Protein AF-A0A9E3VDT7-F1 (afdb_monomer)

Secondary structure (DSSP, 8-state):
-EEPPTTSGGGTSSS--TT-S-----SSSPPPEEEEEEETTEEEEEEEETT-HHHHTSPTTSSTT--HHHHHHHHHHHHHHHHHHHH-SS--

Sequence (92 aa):
LVDVPLDHPIYRIVYGFPQGLPKIHEHDNKPARGYGIFIGDRLAVFYSHESDLGNGWEDVGTYPDDPPELHEQALRMGVNLFVYAVTSGPGR

Foldseek 3Di:
DAFDDLPPQLCPVPDHNSVDAAAQDADPPDDFTWDADDDDPAGPDIDGPNRPLVVLCDDPCPPVPGDVVSVVRSVSSVVSVVCCVVPVDPDD

Nearest PDB structures (foldseek):
  6nrb-assembly1_3  TM=3.039E-01  e=7.556E+00  Homo sapiens

Structure (mmCIF, N/CA/C/O backbone):
data_AF-A0A9E3VDT7-F1
#
_entry.id   AF-A0A9E3VDT7-F1
#
loop_
_atom_site.group_PDB
_atom_site.id
_atom_site.type_symbol
_atom_site.label_atom_id
_atom_site.label_alt_id
_atom_site.label_comp_id
_atom_site.label_asym_id
_atom_site.label_entity_id
_atom_site.label_seq_id
_atom_site.pdbx_PDB_ins_code
_atom_site.Cartn_x
_atom_site.Cartn_y
_atom_site.Cartn_z
_atom_site.occupancy
_atom_site.B_iso_or_equiv
_atom_site.auth_seq_id
_atom_site.auth_comp_id
_atom_site.auth_asym_id
_atom_site.auth_atom_id
_atom_site.pdbx_PDB_model_num
ATOM 1 N N . LEU A 1 1 ? -5.048 -12.725 9.752 1.00 88.25 1 LEU A N 1
ATOM 2 C CA . LEU A 1 1 ? -5.200 -11.341 9.248 1.00 88.25 1 LEU A CA 1
ATOM 3 C C . LEU A 1 1 ? -6.557 -11.233 8.566 1.00 88.25 1 LEU A C 1
ATOM 5 O O . LEU A 1 1 ? -7.067 -12.267 8.146 1.00 88.25 1 LEU A O 1
ATOM 9 N N . VAL A 1 2 ? -7.134 -10.038 8.478 1.00 97.00 2 VAL A N 1
ATOM 10 C CA . VAL A 1 2 ? -8.401 -9.796 7.758 1.00 97.00 2 VAL A CA 1
ATOM 11 C C . VAL A 1 2 ? -8.141 -8.953 6.517 1.00 97.00 2 VAL A C 1
ATOM 13 O O . VAL A 1 2 ? -7.148 -8.229 6.487 1.00 97.00 2 VAL A O 1
ATOM 16 N N . ASP A 1 3 ? -8.993 -9.044 5.498 1.00 97.69 3 ASP A N 1
ATOM 17 C CA . ASP A 1 3 ? -8.920 -8.127 4.357 1.00 97.69 3 ASP A CA 1
ATOM 18 C C . ASP A 1 3 ? -9.116 -6.684 4.823 1.00 97.69 3 ASP A C 1
ATOM 20 O O . ASP A 1 3 ? -10.010 -6.395 5.623 1.00 97.69 3 ASP A O 1
ATOM 24 N N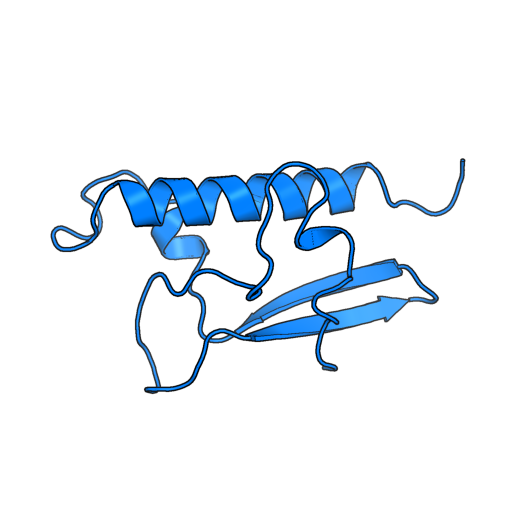 . VAL A 1 4 ? -8.279 -5.779 4.317 1.00 98.25 4 VAL A N 1
ATOM 25 C CA . VAL A 1 4 ? -8.512 -4.345 4.467 1.00 98.25 4 VAL A CA 1
ATOM 26 C C . VAL A 1 4 ? -9.495 -3.914 3.378 1.00 98.25 4 VAL A C 1
ATOM 28 O O . VAL A 1 4 ? -9.197 -4.089 2.196 1.00 98.25 4 VAL A O 1
ATOM 31 N N . PRO A 1 5 ? -10.663 -3.360 3.742 1.00 97.56 5 PRO A N 1
ATOM 32 C CA . PRO A 1 5 ? -11.657 -2.921 2.770 1.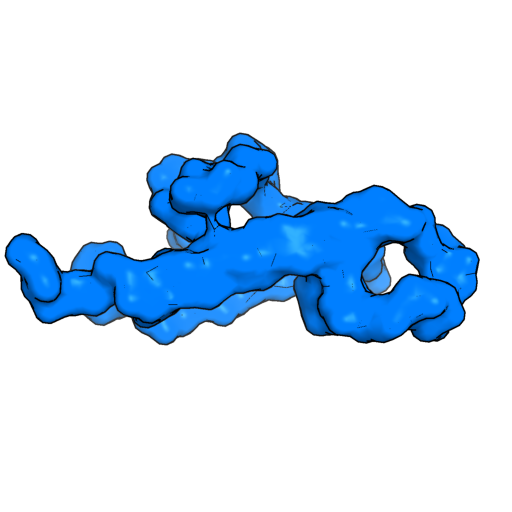00 97.56 5 PRO A CA 1
ATOM 33 C C . PRO A 1 5 ? -11.104 -1.891 1.774 1.00 97.56 5 PRO A C 1
ATOM 35 O O . PRO A 1 5 ? -10.310 -1.028 2.147 1.00 97.56 5 PRO A O 1
ATOM 38 N N . LEU A 1 6 ? -11.549 -1.933 0.513 1.00 97.69 6 LEU A N 1
ATOM 39 C CA . LEU A 1 6 ? -11.103 -0.990 -0.529 1.00 97.69 6 LEU A CA 1
ATOM 40 C C . LEU A 1 6 ? -11.549 0.462 -0.278 1.00 97.69 6 LEU A C 1
ATOM 42 O O . LEU A 1 6 ? -11.007 1.393 -0.870 1.00 97.69 6 LEU A O 1
ATOM 46 N N . ASP A 1 7 ? -12.512 0.677 0.617 1.00 97.06 7 ASP A N 1
ATOM 47 C CA . ASP A 1 7 ? -12.902 1.996 1.111 1.00 97.06 7 ASP A CA 1
ATOM 48 C C . ASP A 1 7 ? -12.075 2.456 2.330 1.00 97.06 7 ASP A C 1
ATOM 50 O O . ASP A 1 7 ? -12.251 3.581 2.810 1.00 97.06 7 ASP A O 1
ATOM 54 N N . HIS A 1 8 ? -11.123 1.658 2.819 1.00 97.69 8 HIS A N 1
ATOM 55 C CA . HIS A 1 8 ? -10.227 2.089 3.886 1.00 97.69 8 HIS A CA 1
ATOM 56 C C . HIS A 1 8 ? -9.372 3.294 3.431 1.00 97.69 8 HIS A C 1
ATOM 58 O O . HIS A 1 8 ? -8.890 3.318 2.292 1.00 97.69 8 HIS A O 1
ATOM 64 N N . PRO A 1 9 ? -9.118 4.297 4.299 1.00 97.44 9 PRO A N 1
ATOM 65 C CA . PRO A 1 9 ? -8.405 5.519 3.916 1.00 97.44 9 PRO A CA 1
ATOM 66 C C . PRO A 1 9 ? -7.033 5.308 3.262 1.00 97.44 9 PRO A C 1
ATOM 68 O O . PRO A 1 9 ? -6.646 6.106 2.414 1.00 97.44 9 PRO A O 1
ATOM 71 N N . ILE A 1 10 ? -6.316 4.226 3.583 1.00 98.06 10 ILE A N 1
ATOM 72 C CA . ILE A 1 10 ? -5.002 3.922 2.977 1.00 98.06 10 ILE A CA 1
ATOM 73 C C . ILE A 1 10 ? -5.037 3.812 1.445 1.00 98.06 10 ILE A C 1
ATOM 75 O O . ILE A 1 10 ? -4.005 3.969 0.806 1.00 98.06 10 ILE A O 1
ATOM 79 N N . TYR A 1 11 ? -6.195 3.555 0.837 1.00 98.38 11 TYR A N 1
ATOM 80 C CA . TYR A 1 11 ? -6.321 3.461 -0.618 1.00 98.38 11 TYR A CA 1
ATOM 81 C C . TYR A 1 11 ? -6.679 4.794 -1.285 1.00 98.38 11 TYR A C 1
ATOM 83 O O . TYR A 1 11 ? -6.844 4.841 -2.500 1.00 98.38 11 TYR A O 1
ATOM 91 N N . ARG A 1 12 ? -6.843 5.885 -0.523 1.00 98.12 12 ARG A N 1
ATOM 92 C CA . ARG A 1 12 ? -7.317 7.169 -1.077 1.00 98.12 12 ARG A CA 1
ATOM 93 C C . ARG A 1 12 ? -6.877 8.437 -0.345 1.00 98.12 12 ARG A C 1
ATOM 95 O O . ARG A 1 12 ? -7.287 9.516 -0.753 1.00 98.12 12 ARG A O 1
ATOM 102 N N . ILE A 1 13 ? -6.101 8.336 0.735 1.00 97.69 13 ILE A N 1
ATOM 103 C CA . ILE A 1 13 ? -5.781 9.479 1.607 1.00 97.69 13 ILE A CA 1
ATOM 104 C C . ILE A 1 13 ? -4.998 10.595 0.897 1.00 97.69 13 ILE A C 1
ATOM 106 O O . ILE A 1 13 ? -5.274 11.765 1.147 1.00 97.69 13 ILE A O 1
ATOM 110 N N . VAL A 1 14 ? -4.067 10.252 -0.001 1.00 98.31 14 VAL A N 1
ATOM 111 C CA . VAL A 1 14 ? -3.352 11.213 -0.865 1.00 98.31 14 VAL A CA 1
ATOM 112 C C . VAL A 1 14 ? -3.507 10.829 -2.334 1.00 98.31 14 VAL A C 1
ATOM 114 O O . VAL A 1 14 ? -3.911 11.651 -3.153 1.00 98.31 14 VAL A O 1
ATOM 117 N N . TYR A 1 15 ? -3.230 9.567 -2.660 1.00 98.69 15 TYR A N 1
ATOM 118 C CA . TYR A 1 15 ? -3.345 9.008 -4.006 1.00 98.69 15 TYR A CA 1
ATOM 119 C C . TYR A 1 15 ? -4.448 7.948 -4.066 1.00 98.69 15 TYR A C 1
ATOM 121 O O . TYR A 1 15 ? -4.652 7.202 -3.110 1.00 98.69 15 TYR A O 1
ATOM 129 N N . GLY A 1 16 ? -5.166 7.878 -5.188 1.00 98.44 16 GLY A N 1
ATOM 130 C CA . GLY A 1 16 ? -6.272 6.939 -5.377 1.00 98.44 16 GLY A CA 1
ATOM 131 C C . GLY A 1 16 ? -5.823 5.564 -5.871 1.00 98.44 16 GLY A C 1
ATOM 132 O O . GLY A 1 16 ? -5.163 5.459 -6.900 1.00 98.44 16 GLY A O 1
ATOM 133 N N . PHE A 1 17 ? -6.270 4.521 -5.176 1.00 98.19 17 PHE A N 1
ATOM 134 C CA . PHE A 1 17 ? -6.045 3.106 -5.468 1.00 98.19 17 PHE A CA 1
ATOM 135 C C . PHE A 1 17 ? -7.372 2.328 -5.366 1.00 98.19 17 PHE A C 1
ATOM 137 O O . PHE A 1 17 ? -7.548 1.495 -4.478 1.00 98.19 17 PHE A O 1
ATOM 144 N N . PRO A 1 18 ? -8.353 2.594 -6.253 1.00 96.94 18 PRO A N 1
ATOM 145 C CA . PRO A 1 18 ? -9.702 2.027 -6.143 1.00 96.94 18 PRO A CA 1
ATOM 146 C C . PRO A 1 18 ? -9.748 0.498 -6.288 1.00 96.94 18 PRO A C 1
ATOM 148 O O . PRO A 1 18 ? -10.733 -0.115 -5.891 1.00 96.94 18 PRO A O 1
ATOM 151 N N . GLN A 1 19 ? -8.698 -0.112 -6.850 1.00 96.38 19 GLN A N 1
ATOM 152 C CA . GLN A 1 19 ? -8.543 -1.567 -6.965 1.00 96.38 19 GLN A CA 1
ATOM 153 C C . GLN A 1 19 ? -7.608 -2.163 -5.898 1.00 96.38 19 GLN A C 1
ATOM 155 O O . GLN A 1 19 ? -7.280 -3.345 -5.953 1.00 96.38 19 GLN A O 1
ATOM 160 N N . GLY A 1 20 ? -7.188 -1.367 -4.913 1.00 96.62 20 GLY A N 1
ATOM 161 C CA . GLY A 1 20 ? -6.279 -1.799 -3.861 1.00 96.62 20 GLY A CA 1
ATOM 162 C C . GLY A 1 20 ? -4.812 -1.683 -4.267 1.00 96.62 20 GLY A C 1
ATOM 163 O O . GLY A 1 20 ? -4.407 -0.736 -4.932 1.00 96.62 20 GLY A O 1
ATOM 164 N N . LEU A 1 21 ? -3.993 -2.625 -3.808 1.00 97.19 21 LEU A N 1
ATOM 165 C CA . LEU A 1 21 ? -2.545 -2.555 -3.980 1.00 97.19 21 LEU A CA 1
ATOM 166 C C . LEU A 1 21 ? -2.113 -2.676 -5.449 1.00 97.19 21 LEU A C 1
ATOM 168 O O . LEU A 1 21 ? -2.658 -3.521 -6.162 1.00 97.19 21 LEU A O 1
ATOM 172 N N . PRO A 1 22 ? -1.088 -1.920 -5.886 1.00 96.50 22 PRO A N 1
ATOM 173 C CA . PRO A 1 22 ? -0.411 -2.229 -7.137 1.00 96.50 22 PRO A CA 1
ATOM 174 C C . PRO A 1 22 ? 0.299 -3.587 -7.027 1.00 96.50 22 PRO A C 1
ATOM 176 O O . PRO A 1 22 ? 0.783 -3.970 -5.959 1.00 96.50 22 PRO A O 1
ATOM 179 N N . LYS A 1 23 ? 0.361 -4.324 -8.136 1.00 95.31 23 LYS A N 1
ATOM 180 C CA . LYS A 1 23 ? 1.155 -5.551 -8.265 1.00 95.31 23 LYS A CA 1
ATOM 181 C C . LYS A 1 23 ? 2.500 -5.155 -8.869 1.00 95.31 23 LYS A C 1
ATOM 183 O O . LYS A 1 23 ? 2.532 -4.796 -10.041 1.00 95.31 23 LYS A O 1
ATOM 188 N N . ILE A 1 24 ? 3.560 -5.162 -8.065 1.00 95.56 24 ILE A N 1
ATOM 189 C CA . ILE A 1 24 ? 4.913 -4.825 -8.521 1.00 95.56 24 ILE A CA 1
ATOM 190 C C . ILE A 1 24 ? 5.547 -6.062 -9.152 1.00 95.56 24 ILE A C 1
ATOM 192 O O . ILE A 1 24 ? 5.799 -6.053 -10.350 1.00 95.56 24 ILE A O 1
ATOM 196 N N . HIS A 1 25 ? 5.657 -7.166 -8.404 1.00 89.19 25 HIS A N 1
ATOM 197 C CA . HIS A 1 25 ? 6.163 -8.446 -8.918 1.00 89.19 25 HIS A CA 1
ATOM 198 C C . HIS A 1 25 ? 5.233 -9.626 -8.653 1.00 89.19 25 HIS A C 1
ATOM 200 O O . HIS A 1 25 ? 4.459 -9.652 -7.691 1.00 89.19 25 HIS A O 1
ATOM 206 N N . GLU A 1 26 ? 5.311 -10.621 -9.537 1.00 85.25 26 GLU A N 1
ATOM 207 C CA . GLU A 1 26 ? 4.629 -11.907 -9.403 1.00 85.25 26 GLU A CA 1
ATOM 208 C C . GLU A 1 26 ? 5.489 -12.899 -8.613 1.00 85.25 26 GLU A C 1
ATOM 210 O O . GLU A 1 26 ? 6.640 -13.135 -8.965 1.00 85.25 26 GLU A O 1
ATOM 215 N N . HIS A 1 27 ? 4.908 -13.501 -7.570 1.00 77.50 27 HIS A N 1
ATOM 216 C CA . HIS A 1 27 ? 5.561 -14.529 -6.754 1.00 77.50 27 HIS A CA 1
ATOM 217 C C . HIS A 1 27 ? 4.810 -15.860 -6.842 1.00 77.50 27 HIS A C 1
ATOM 219 O O . HIS A 1 27 ? 5.360 -16.836 -7.345 1.00 77.50 27 HIS A O 1
ATOM 225 N N . ASP A 1 28 ? 3.526 -15.883 -6.456 1.00 86.50 28 ASP A N 1
ATOM 226 C CA . ASP A 1 28 ? 2.734 -17.126 -6.396 1.00 86.50 28 ASP A CA 1
ATOM 227 C C . ASP A 1 28 ? 1.565 -17.189 -7.398 1.00 86.50 28 ASP A C 1
ATOM 229 O O . ASP A 1 28 ? 0.614 -17.951 -7.191 1.00 86.50 28 ASP A O 1
ATOM 233 N N . ASN A 1 29 ? 1.552 -16.371 -8.458 1.00 88.50 29 ASN A N 1
ATOM 234 C CA . ASN A 1 29 ? 0.394 -16.263 -9.368 1.00 88.50 29 ASN A CA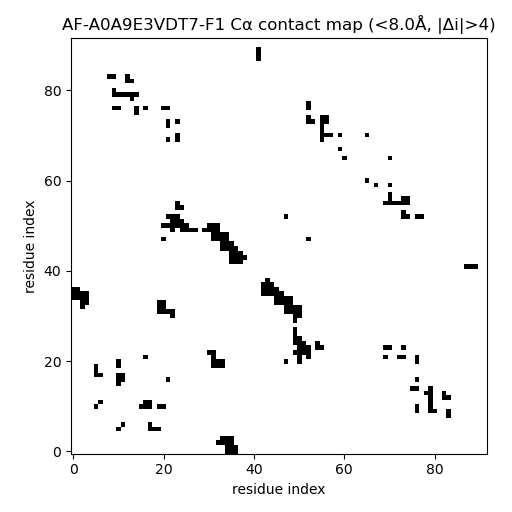 1
ATOM 235 C C . ASN A 1 29 ? -0.925 -15.860 -8.661 1.00 88.50 29 ASN A C 1
ATOM 237 O O . ASN A 1 29 ? -2.032 -16.134 -9.132 1.00 88.50 29 ASN A O 1
ATOM 241 N N . LYS A 1 30 ? -0.824 -15.205 -7.499 1.00 91.19 30 LYS A N 1
ATOM 242 C CA . LYS A 1 30 ? -1.969 -14.725 -6.714 1.00 91.19 30 LYS A CA 1
ATOM 243 C C . LYS A 1 30 ? -2.163 -13.217 -6.897 1.00 91.19 30 LYS A C 1
ATOM 245 O O . LYS A 1 30 ? -1.193 -12.486 -7.120 1.00 91.19 30 LYS A O 1
ATOM 250 N N . PRO A 1 31 ? -3.404 -12.713 -6.770 1.00 92.88 31 PRO A N 1
ATOM 251 C CA . PRO A 1 31 ? -3.654 -11.277 -6.811 1.00 92.88 31 PRO A CA 1
ATOM 252 C C . PRO A 1 31 ? -3.021 -10.573 -5.605 1.00 92.88 31 PRO A C 1
ATOM 254 O O . PRO A 1 31 ? -2.993 -11.126 -4.504 1.00 92.88 31 PRO A O 1
ATOM 257 N N . ALA A 1 32 ? -2.572 -9.331 -5.803 1.00 96.25 32 ALA A N 1
ATOM 258 C CA . ALA A 1 32 ? -2.142 -8.462 -4.711 1.00 96.25 32 ALA A CA 1
ATOM 259 C C . ALA A 1 32 ? -3.312 -8.208 -3.746 1.00 96.25 32 ALA A C 1
ATOM 261 O O . ALA A 1 32 ? -4.419 -7.869 -4.173 1.00 96.25 32 ALA A O 1
ATOM 262 N N . ARG A 1 33 ? -3.086 -8.378 -2.439 1.00 96.38 33 ARG A N 1
ATOM 263 C CA . ARG A 1 33 ? -4.119 -8.208 -1.404 1.00 96.38 33 ARG A CA 1
ATOM 264 C C . ARG A 1 33 ? -3.568 -7.494 -0.180 1.00 96.38 33 ARG A C 1
ATOM 266 O O . ARG A 1 33 ? -2.501 -7.825 0.328 1.00 96.38 33 ARG A O 1
ATOM 273 N N . GLY A 1 34 ? -4.320 -6.509 0.306 1.00 97.69 34 GLY A N 1
ATOM 274 C CA . GLY A 1 34 ? -4.010 -5.818 1.552 1.00 97.69 34 GLY A CA 1
ATOM 275 C C . GLY A 1 34 ? -4.685 -6.502 2.728 1.00 97.69 34 GLY A C 1
ATOM 276 O O . GLY A 1 34 ? -5.912 -6.518 2.818 1.00 97.69 34 GLY A O 1
ATOM 277 N N . TYR A 1 35 ? -3.888 -7.032 3.647 1.00 98.31 35 TYR A N 1
ATOM 278 C CA . TYR A 1 35 ? -4.375 -7.599 4.896 1.00 98.31 35 TYR A CA 1
ATOM 279 C C . TYR A 1 35 ? -4.033 -6.710 6.086 1.00 98.31 35 TYR A C 1
ATOM 281 O O . TYR A 1 35 ? -3.050 -5.973 6.068 1.00 98.31 35 TYR A O 1
ATOM 289 N N . GLY A 1 36 ? -4.840 -6.798 7.139 1.00 97.94 36 GLY A N 1
ATOM 290 C CA . GLY A 1 36 ? -4.727 -5.938 8.305 1.00 97.94 36 GLY A CA 1
ATOM 291 C C . GLY A 1 36 ? -4.835 -6.658 9.643 1.00 97.94 36 GLY A C 1
ATOM 292 O O . GLY A 1 36 ? -5.433 -7.736 9.759 1.00 97.94 36 GLY A O 1
ATOM 293 N N . ILE A 1 37 ? -4.276 -6.012 10.666 1.00 98.06 37 ILE A N 1
ATOM 294 C CA . ILE A 1 37 ? -4.663 -6.177 12.073 1.00 98.06 37 ILE A CA 1
ATOM 295 C C . ILE A 1 37 ? -5.205 -4.833 12.545 1.00 98.06 37 ILE A C 1
ATOM 297 O O . ILE A 1 37 ? -4.522 -3.815 12.422 1.00 98.06 37 ILE A O 1
ATOM 301 N N . PHE A 1 38 ? -6.412 -4.844 13.103 1.00 96.06 38 PHE A N 1
ATOM 302 C CA . PHE A 1 38 ? -7.076 -3.656 13.626 1.00 96.06 38 PHE A CA 1
ATOM 303 C C . PHE A 1 38 ? -7.054 -3.651 15.160 1.00 96.06 38 PHE A C 1
ATOM 305 O O . PHE A 1 38 ? -7.274 -4.686 15.791 1.00 96.06 38 PHE A O 1
ATOM 312 N N . ILE A 1 39 ? -6.785 -2.488 15.757 1.00 94.88 39 ILE A N 1
ATOM 313 C CA . ILE A 1 39 ? -6.955 -2.215 17.192 1.00 94.88 39 ILE A CA 1
ATOM 314 C C . ILE A 1 39 ? -8.056 -1.157 17.302 1.00 94.88 39 ILE A C 1
ATOM 316 O O . ILE A 1 39 ? -7.817 0.023 17.036 1.00 94.88 39 ILE A O 1
ATOM 320 N N . GLY A 1 40 ? -9.276 -1.588 17.638 1.00 92.19 40 GLY A N 1
ATOM 321 C CA . GLY A 1 40 ? -10.472 -0.774 17.396 1.00 92.19 40 GLY A CA 1
ATOM 322 C C . GLY A 1 40 ? -10.636 -0.519 15.895 1.00 92.19 40 GLY A C 1
ATOM 323 O O . GLY A 1 40 ? -10.450 -1.437 15.102 1.00 92.19 40 GLY A O 1
ATOM 324 N N . ASP A 1 41 ? -10.889 0.730 15.508 1.00 90.94 41 ASP A N 1
ATOM 325 C CA . ASP A 1 41 ? -11.021 1.127 14.094 1.00 90.94 41 ASP A CA 1
ATOM 326 C C . ASP A 1 41 ? -9.676 1.464 13.423 1.00 90.94 41 ASP A C 1
ATOM 328 O O . ASP A 1 41 ? -9.612 1.756 12.227 1.00 90.94 41 ASP A O 1
ATOM 332 N N . ARG A 1 42 ? -8.571 1.439 14.179 1.00 94.81 42 ARG A N 1
ATOM 333 C CA . ARG A 1 42 ? -7.241 1.760 13.655 1.00 94.81 42 ARG A CA 1
ATOM 334 C C . ARG A 1 42 ? -6.592 0.521 13.050 1.00 94.81 42 ARG A C 1
ATOM 336 O O . ARG A 1 42 ? -6.358 -0.462 13.753 1.00 94.81 42 ARG A O 1
ATOM 343 N N . LEU A 1 43 ? -6.188 0.612 11.786 1.00 97.25 43 LEU A N 1
ATOM 344 C CA . LEU A 1 43 ? -5.301 -0.354 11.144 1.00 97.25 43 LEU A CA 1
ATOM 345 C C . LEU A 1 43 ? -3.899 -0.231 11.761 1.00 97.25 43 LEU A C 1
ATOM 347 O O . LEU A 1 43 ? -3.159 0.714 11.491 1.00 97.25 43 LEU A O 1
ATOM 351 N N . ALA A 1 44 ? -3.557 -1.163 12.644 1.00 96.19 44 ALA A N 1
ATOM 352 C CA . ALA A 1 44 ? -2.298 -1.163 13.386 1.00 96.19 44 ALA A CA 1
ATOM 353 C C . ALA A 1 44 ? -1.167 -1.854 12.614 1.00 96.19 44 ALA A C 1
ATOM 355 O O . ALA A 1 44 ? -0.010 -1.459 12.730 1.00 96.19 44 ALA A O 1
ATOM 356 N N . VAL A 1 45 ? -1.505 -2.872 11.821 1.00 97.62 45 VAL A N 1
ATOM 357 C CA . VAL A 1 45 ? -0.572 -3.576 10.934 1.00 97.62 45 VAL A CA 1
ATOM 358 C C . VAL A 1 45 ? -1.203 -3.660 9.561 1.00 97.62 45 VAL A C 1
ATOM 360 O O . VAL A 1 45 ? -2.358 -4.065 9.457 1.00 97.62 45 VAL A O 1
ATOM 363 N N . PHE A 1 46 ? -0.435 -3.331 8.528 1.00 98.06 46 PHE A N 1
ATOM 364 C CA . PHE A 1 46 ? -0.796 -3.562 7.138 1.00 98.06 46 PHE A CA 1
ATOM 365 C C . PHE A 1 46 ? 0.200 -4.535 6.512 1.00 98.06 46 PHE A C 1
ATOM 367 O O . PHE A 1 46 ? 1.408 -4.369 6.658 1.00 98.06 46 PHE A O 1
ATOM 374 N N . TYR A 1 47 ? -0.314 -5.550 5.829 1.00 97.69 47 TYR A N 1
ATOM 375 C CA . TYR A 1 47 ? 0.468 -6.553 5.126 1.00 97.69 47 TYR A CA 1
ATOM 376 C C . TYR A 1 47 ? 0.081 -6.550 3.649 1.00 97.69 47 TYR A C 1
ATOM 378 O O . TYR A 1 47 ? -1.039 -6.909 3.284 1.00 97.69 47 TYR A O 1
ATOM 386 N N . SER A 1 48 ? 1.021 -6.133 2.803 1.00 96.56 48 SER A N 1
ATOM 387 C CA . SER A 1 48 ? 0.877 -6.054 1.351 1.00 96.56 48 SER A CA 1
ATOM 388 C C . SER A 1 48 ? 1.200 -7.393 0.687 1.00 96.56 48 SER A C 1
ATOM 390 O O . SER A 1 48 ? 2.225 -7.544 0.020 1.00 96.56 48 SER A O 1
ATOM 392 N N . HIS A 1 49 ? 0.342 -8.387 0.913 1.00 96.38 49 HIS A N 1
ATOM 393 C CA . HIS A 1 49 ? 0.521 -9.731 0.376 1.00 96.38 49 HIS A CA 1
ATOM 394 C C . HIS A 1 49 ? 0.522 -9.711 -1.149 1.00 96.38 49 HIS A C 1
ATOM 396 O O . HIS A 1 49 ? -0.357 -9.100 -1.760 1.00 96.38 49 HIS A O 1
ATOM 402 N N . GLU A 1 50 ? 1.493 -10.402 -1.752 1.00 94.69 50 GLU A N 1
ATOM 403 C CA . GLU A 1 50 ? 1.573 -10.569 -3.206 1.00 94.69 50 GLU A CA 1
ATOM 404 C C . GLU A 1 50 ? 1.601 -9.240 -3.979 1.00 94.69 50 GLU A C 1
ATOM 406 O O . GLU A 1 50 ? 1.244 -9.218 -5.147 1.00 94.69 50 GLU A O 1
ATOM 411 N N . SER A 1 51 ? 1.970 -8.122 -3.351 1.00 95.94 51 SER A N 1
ATOM 412 C CA . SER A 1 51 ? 2.075 -6.810 -4.006 1.00 95.94 51 SER A CA 1
ATOM 413 C C . SER A 1 51 ? 3.524 -6.440 -4.288 1.00 95.94 51 SER A C 1
ATOM 415 O O . SER A 1 51 ? 3.813 -5.934 -5.363 1.00 95.94 51 SER A O 1
ATOM 417 N N . ASP A 1 52 ? 4.410 -6.740 -3.337 1.00 95.06 52 ASP A N 1
ATOM 418 C CA . ASP A 1 52 ? 5.846 -6.466 -3.396 1.00 95.06 52 ASP A CA 1
ATOM 419 C C . ASP A 1 52 ? 6.220 -4.979 -3.485 1.00 95.06 52 ASP A C 1
ATOM 421 O O . ASP A 1 52 ? 7.099 -4.557 -4.229 1.00 95.06 52 ASP A O 1
ATOM 425 N N . LEU A 1 53 ? 5.534 -4.158 -2.678 1.00 97.00 53 LEU A N 1
ATOM 426 C CA . LEU A 1 53 ? 5.808 -2.721 -2.573 1.00 97.00 53 LEU A CA 1
ATOM 427 C C . LEU A 1 53 ? 7.285 -2.405 -2.288 1.00 97.00 53 LEU A C 1
ATOM 429 O O . LEU A 1 53 ? 7.754 -1.363 -2.728 1.00 97.00 53 LEU A O 1
ATOM 433 N N . GLY A 1 54 ? 7.991 -3.287 -1.569 1.00 95.88 54 GLY A N 1
ATOM 434 C CA . GLY A 1 54 ? 9.408 -3.124 -1.241 1.00 95.88 54 GLY A CA 1
ATOM 435 C C . GLY A 1 54 ? 10.278 -2.978 -2.485 1.00 95.88 54 GLY A C 1
ATOM 436 O O . GLY A 1 54 ? 10.998 -1.992 -2.586 1.00 95.88 54 GLY A O 1
ATOM 437 N N . ASN A 1 55 ? 10.130 -3.877 -3.459 1.00 95.00 55 ASN A N 1
ATOM 438 C CA . ASN A 1 55 ? 10.872 -3.843 -4.723 1.00 95.00 55 ASN A CA 1
ATOM 439 C C . ASN A 1 55 ? 10.587 -2.555 -5.503 1.00 95.00 55 ASN A C 1
ATOM 441 O O . ASN A 1 55 ? 11.489 -1.929 -6.051 1.00 95.00 55 ASN A O 1
ATOM 445 N N . GLY A 1 56 ? 9.333 -2.099 -5.482 1.00 96.25 56 GLY A N 1
ATOM 446 C CA . GLY A 1 56 ? 8.950 -0.843 -6.123 1.00 96.25 56 GLY A CA 1
ATOM 447 C C . GLY A 1 56 ? 9.511 0.408 -5.431 1.00 96.25 56 GLY A C 1
ATOM 448 O O . GLY A 1 56 ? 9.522 1.476 -6.041 1.00 96.25 56 GLY A O 1
ATOM 449 N N . TRP A 1 57 ? 9.979 0.304 -4.182 1.00 97.06 57 TRP A N 1
ATOM 450 C CA . TRP A 1 57 ? 10.634 1.394 -3.444 1.00 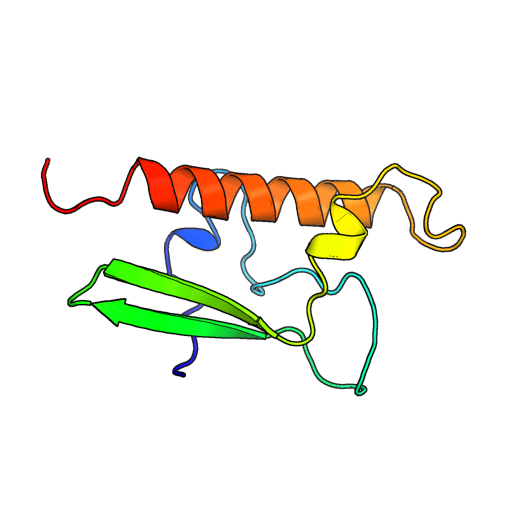97.06 57 TRP A CA 1
ATOM 451 C C . TRP A 1 57 ? 12.156 1.431 -3.614 1.00 97.06 57 TRP A C 1
ATOM 453 O O . TRP A 1 57 ? 12.784 2.372 -3.128 1.00 97.06 57 TRP A O 1
ATOM 463 N N . GLU A 1 58 ? 12.748 0.434 -4.268 1.00 95.94 58 GLU A N 1
ATOM 464 C CA . GLU A 1 58 ? 14.174 0.431 -4.592 1.00 95.94 58 GLU A CA 1
ATOM 465 C C . GLU A 1 58 ? 14.496 1.404 -5.739 1.00 95.94 58 GLU A C 1
ATOM 467 O O . GLU A 1 58 ? 13.604 1.936 -6.409 1.00 95.94 58 GLU A O 1
ATOM 472 N N . ASP A 1 59 ? 15.789 1.649 -5.965 1.00 93.50 59 ASP A N 1
ATOM 473 C CA . ASP A 1 59 ? 16.250 2.523 -7.041 1.00 93.50 59 ASP A CA 1
ATOM 474 C C . ASP A 1 59 ? 15.803 1.988 -8.412 1.00 93.50 59 ASP A C 1
ATOM 476 O O . ASP A 1 59 ? 15.891 0.787 -8.699 1.00 93.50 59 ASP A O 1
ATOM 480 N N . VAL A 1 60 ? 15.366 2.899 -9.288 1.00 91.81 60 VAL A N 1
ATOM 481 C CA . VAL A 1 60 ? 14.963 2.566 -10.661 1.00 91.81 60 VAL A CA 1
ATOM 482 C C . VAL A 1 60 ? 16.101 1.840 -11.379 1.00 91.81 60 VAL A C 1
ATOM 484 O O . VAL A 1 60 ? 17.237 2.316 -11.409 1.00 91.81 60 VAL A O 1
ATOM 487 N N . GLY A 1 61 ? 15.779 0.701 -11.995 1.00 90.50 61 GLY A N 1
ATOM 488 C CA . GLY A 1 61 ? 16.744 -0.144 -12.702 1.00 90.50 61 GLY A CA 1
ATOM 489 C C . GLY A 1 61 ? 17.372 -1.251 -11.851 1.00 90.50 61 GLY A C 1
ATOM 490 O O . GLY A 1 61 ? 18.115 -2.060 -12.406 1.00 90.50 61 GLY A O 1
ATOM 491 N N . THR A 1 62 ? 17.051 -1.345 -10.552 1.00 94.69 62 THR A N 1
ATOM 492 C CA . THR A 1 62 ? 17.383 -2.536 -9.742 1.00 94.69 62 THR A CA 1
ATOM 493 C C . THR A 1 62 ? 16.752 -3.794 -10.342 1.00 94.69 62 THR A C 1
ATOM 495 O O . THR A 1 62 ? 17.407 -4.831 -10.452 1.00 94.69 62 THR A O 1
ATOM 498 N N . TYR A 1 63 ? 15.519 -3.656 -10.836 1.00 93.31 63 TYR A N 1
ATOM 499 C CA . TYR A 1 63 ? 14.824 -4.634 -11.665 1.00 93.31 63 TYR A CA 1
ATOM 500 C C . TYR A 1 63 ? 14.748 -4.093 -13.101 1.00 93.31 63 TYR A C 1
ATOM 502 O O . TYR A 1 63 ? 13.975 -3.172 -13.361 1.00 93.31 63 TYR A O 1
ATOM 510 N N . PRO A 1 64 ? 15.564 -4.606 -14.043 1.00 91.56 64 PRO A N 1
ATOM 511 C CA . PRO A 1 64 ? 15.685 -4.024 -15.385 1.00 91.56 64 PRO A CA 1
ATOM 512 C C . PRO A 1 64 ? 14.398 -4.042 -16.217 1.00 91.56 64 PRO A C 1
ATOM 514 O O . PRO A 1 64 ? 14.253 -3.225 -17.124 1.00 91.56 64 PRO A O 1
ATOM 517 N N . ASP A 1 65 ? 13.493 -4.975 -15.917 1.00 92.19 65 ASP A N 1
ATOM 518 C CA . ASP A 1 65 ? 12.235 -5.171 -16.642 1.00 92.19 65 ASP A CA 1
ATOM 519 C C . ASP A 1 65 ? 11.064 -4.373 -16.041 1.00 92.19 65 ASP A C 1
ATOM 521 O O . ASP A 1 65 ? 9.979 -4.333 -16.629 1.00 92.19 65 ASP A O 1
ATOM 525 N N . ASP A 1 66 ? 11.271 -3.712 -14.897 1.00 92.62 66 ASP A N 1
ATOM 526 C CA . ASP A 1 66 ? 10.231 -2.915 -14.257 1.00 92.62 66 ASP A CA 1
ATOM 527 C C . ASP A 1 66 ? 10.084 -1.558 -14.948 1.00 92.62 66 ASP A C 1
ATOM 529 O O . ASP A 1 66 ? 11.039 -0.774 -15.013 1.00 92.62 66 ASP A O 1
ATOM 533 N N . PRO A 1 67 ? 8.883 -1.213 -15.441 1.00 94.25 67 PRO A N 1
ATOM 534 C CA . PRO A 1 67 ? 8.648 0.113 -15.975 1.00 94.25 67 PRO A CA 1
ATOM 535 C C . PRO A 1 67 ? 8.665 1.154 -14.835 1.00 94.25 67 PRO A C 1
ATOM 537 O O . PRO A 1 67 ? 8.164 0.879 -13.736 1.00 94.25 67 PRO A O 1
ATOM 540 N N . PRO A 1 68 ? 9.165 2.383 -15.079 1.00 93.56 68 PRO A N 1
ATOM 541 C CA . PRO A 1 68 ? 9.199 3.456 -14.077 1.00 93.56 68 PRO A CA 1
ATOM 542 C C . PRO A 1 68 ? 7.842 3.743 -13.412 1.00 93.56 68 PRO A C 1
ATOM 544 O O . PRO A 1 68 ? 7.775 4.185 -12.265 1.00 93.56 68 PRO A O 1
ATOM 547 N N . GLU A 1 69 ? 6.739 3.469 -14.107 1.00 95.44 69 GLU A N 1
ATOM 548 C CA . GLU A 1 69 ? 5.383 3.653 -13.598 1.00 95.44 69 GLU A CA 1
ATOM 549 C C . GLU A 1 69 ? 5.026 2.704 -12.442 1.00 95.44 69 GLU A C 1
ATOM 551 O O . GLU A 1 69 ? 4.190 3.072 -11.612 1.00 95.44 69 GLU A O 1
ATOM 556 N N . LEU A 1 70 ? 5.622 1.504 -12.357 1.00 95.38 70 LEU A N 1
ATOM 557 C CA . LEU A 1 70 ? 5.416 0.605 -11.211 1.00 95.38 70 LEU A CA 1
ATOM 558 C C . LEU A 1 70 ? 6.115 1.139 -9.958 1.00 95.38 70 LEU A C 1
ATOM 560 O O . LEU A 1 70 ? 5.510 1.131 -8.883 1.00 95.38 70 LEU A O 1
ATOM 564 N N . HIS A 1 71 ? 7.319 1.700 -10.104 1.00 96.38 71 HIS A N 1
ATOM 565 C CA . HIS A 1 71 ? 8.009 2.393 -9.012 1.00 96.38 71 HIS A CA 1
ATOM 566 C C . HIS A 1 71 ? 7.175 3.567 -8.482 1.00 96.38 71 HIS A C 1
ATOM 568 O O . HIS A 1 71 ? 6.926 3.6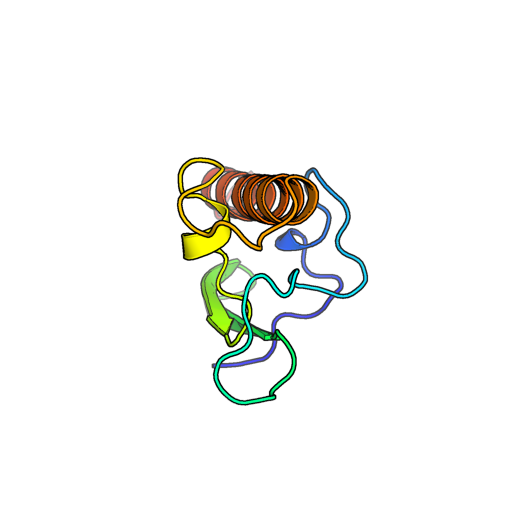74 -7.280 1.00 96.38 71 HIS A O 1
ATOM 574 N N . GLU A 1 72 ? 6.648 4.411 -9.374 1.00 97.56 72 GLU A N 1
ATOM 575 C CA . GLU A 1 72 ? 5.786 5.533 -8.981 1.00 97.56 72 GLU A CA 1
ATOM 576 C C . GLU A 1 72 ? 4.515 5.054 -8.254 1.00 97.56 72 GLU A C 1
ATOM 578 O O . GLU A 1 72 ? 4.103 5.644 -7.252 1.00 97.56 72 GLU A O 1
ATOM 583 N N . GLN A 1 73 ? 3.891 3.960 -8.705 1.00 98.12 73 GLN A N 1
ATOM 584 C CA . GLN A 1 73 ? 2.734 3.376 -8.016 1.00 98.12 73 GLN A CA 1
ATOM 585 C C . GLN A 1 73 ? 3.089 2.858 -6.618 1.00 98.12 73 GLN A C 1
ATOM 587 O O . GLN A 1 73 ? 2.341 3.117 -5.667 1.00 98.12 73 GLN A O 1
ATOM 592 N N . ALA A 1 74 ? 4.222 2.167 -6.468 1.00 98.19 74 ALA A N 1
ATOM 593 C CA . ALA A 1 74 ? 4.695 1.694 -5.173 1.00 98.19 74 ALA A CA 1
ATOM 594 C C . ALA A 1 74 ? 4.959 2.867 -4.224 1.00 98.19 74 ALA A C 1
ATOM 596 O O . ALA A 1 74 ? 4.453 2.869 -3.097 1.00 98.19 74 ALA A O 1
ATOM 597 N N . LEU A 1 75 ? 5.680 3.8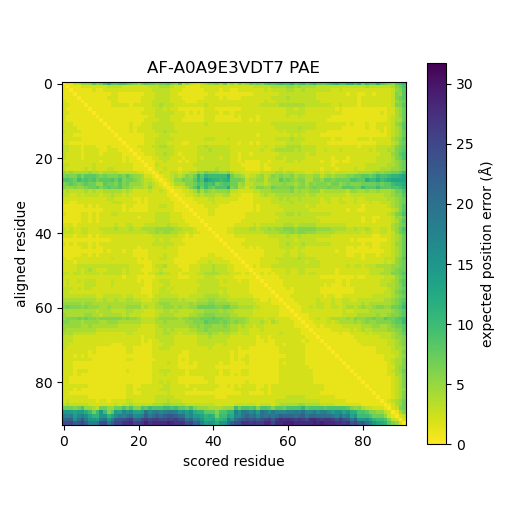96 -4.681 1.00 98.44 75 LEU A N 1
ATOM 598 C CA . LEU A 1 75 ? 5.977 5.099 -3.900 1.00 98.44 75 LEU A CA 1
ATOM 599 C C . LEU A 1 75 ? 4.697 5.817 -3.462 1.00 98.44 75 LEU A C 1
ATOM 601 O O . LEU A 1 75 ? 4.548 6.140 -2.284 1.00 98.44 75 LEU A O 1
ATOM 605 N N . ARG A 1 76 ? 3.723 5.996 -4.360 1.00 98.62 76 ARG A N 1
ATOM 606 C CA . ARG A 1 76 ? 2.415 6.593 -4.028 1.00 98.62 76 ARG A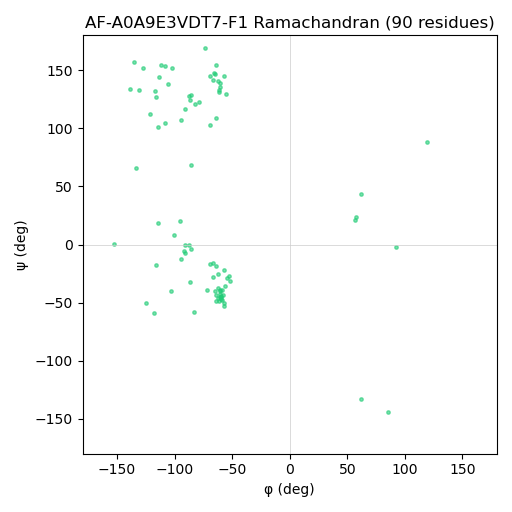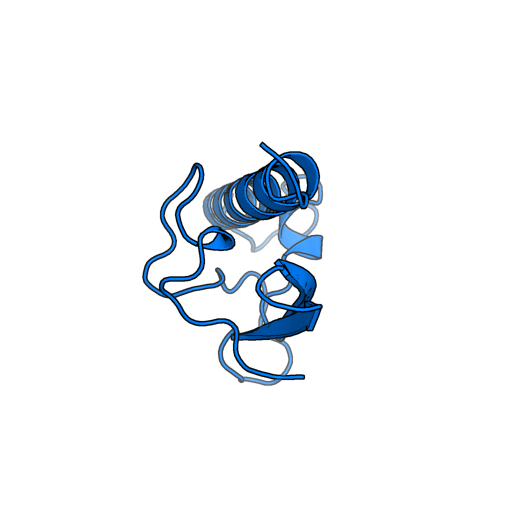 CA 1
ATOM 607 C C . ARG A 1 76 ? 1.651 5.795 -2.977 1.00 98.62 76 ARG A C 1
ATOM 609 O O . ARG A 1 76 ? 1.079 6.389 -2.060 1.00 98.62 76 ARG A O 1
ATOM 616 N N . MET A 1 77 ? 1.647 4.466 -3.078 1.00 98.69 77 MET A N 1
ATOM 617 C CA . MET A 1 77 ? 1.035 3.622 -2.051 1.00 98.69 77 MET A CA 1
ATOM 618 C C . MET A 1 77 ? 1.794 3.745 -0.720 1.00 98.69 77 MET A C 1
ATOM 620 O O . MET A 1 77 ? 1.169 3.869 0.332 1.00 98.69 77 MET A O 1
ATOM 624 N N . GLY A 1 78 ? 3.128 3.802 -0.759 1.00 98.44 78 GLY A N 1
ATOM 625 C CA . GLY A 1 78 ? 3.978 4.070 0.403 1.00 98.44 78 GLY A CA 1
ATOM 626 C C . GLY A 1 78 ? 3.652 5.404 1.081 1.00 98.44 78 GLY A C 1
ATOM 627 O O . GLY A 1 78 ? 3.492 5.446 2.301 1.00 98.44 78 GLY A O 1
ATOM 628 N N . VAL A 1 79 ? 3.443 6.472 0.302 1.00 98.69 79 VAL A N 1
ATOM 629 C CA . VAL A 1 79 ? 2.997 7.779 0.814 1.00 98.69 79 VAL A CA 1
ATOM 630 C C . VAL A 1 79 ? 1.652 7.652 1.522 1.00 98.69 79 VAL A C 1
ATOM 632 O O . VAL A 1 79 ? 1.516 8.140 2.641 1.00 98.69 79 VAL A O 1
ATOM 635 N N . ASN A 1 80 ? 0.672 6.963 0.935 1.00 98.69 80 ASN A N 1
ATOM 636 C CA . ASN A 1 80 ? -0.610 6.747 1.606 1.00 98.69 80 ASN A CA 1
ATOM 637 C C . ASN A 1 80 ? -0.459 6.001 2.943 1.00 98.69 80 ASN A C 1
ATOM 639 O O . ASN A 1 80 ? -1.077 6.397 3.934 1.00 98.69 80 ASN A O 1
ATOM 643 N N . LEU A 1 81 ? 0.351 4.934 2.980 1.00 98.38 81 LEU A N 1
ATOM 644 C CA . LEU A 1 81 ? 0.601 4.152 4.196 1.00 98.38 81 LEU A CA 1
ATOM 645 C C . LEU A 1 81 ? 1.274 5.000 5.276 1.00 98.38 81 LEU A C 1
ATOM 647 O O . LEU A 1 81 ? 0.837 4.986 6.428 1.00 98.38 81 LEU A O 1
ATOM 651 N N . PHE A 1 82 ? 2.295 5.770 4.898 1.00 98.12 82 PHE A N 1
ATOM 652 C CA . PHE A 1 82 ? 3.005 6.657 5.812 1.00 98.12 82 PHE A CA 1
ATOM 653 C C . PHE A 1 82 ? 2.085 7.753 6.353 1.00 98.12 82 PHE A C 1
ATOM 655 O O . PHE A 1 82 ? 1.999 7.941 7.566 1.00 98.12 82 PHE A O 1
ATOM 662 N N . VAL A 1 83 ? 1.339 8.430 5.474 1.00 98.19 83 VAL A N 1
ATOM 663 C CA . VAL A 1 83 ? 0.398 9.488 5.862 1.00 98.19 83 VAL A CA 1
ATOM 664 C C . VAL A 1 83 ? -0.673 8.937 6.793 1.00 98.19 83 VAL A C 1
ATOM 666 O O . VAL A 1 83 ? -0.932 9.548 7.828 1.00 98.19 83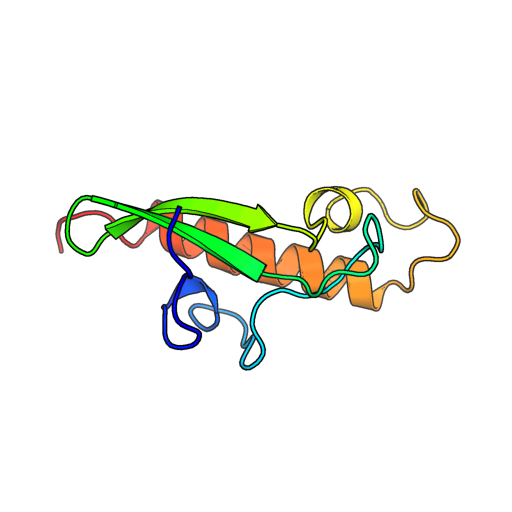 VAL A O 1
ATOM 669 N N . TYR A 1 84 ? -1.252 7.773 6.496 1.00 97.56 84 TYR A N 1
ATOM 670 C CA . TYR A 1 84 ? -2.184 7.122 7.415 1.00 97.56 84 TYR A CA 1
ATOM 671 C C . TYR A 1 84 ? -1.522 6.875 8.776 1.00 97.56 84 TYR A C 1
ATOM 673 O O . TYR A 1 84 ? -2.016 7.362 9.789 1.00 97.56 84 TYR A O 1
ATOM 681 N N . ALA A 1 85 ? -0.356 6.222 8.804 1.00 96.69 85 ALA A N 1
ATOM 682 C CA . ALA A 1 85 ? 0.329 5.856 10.042 1.00 96.69 85 ALA A CA 1
ATOM 683 C C . ALA A 1 85 ? 0.623 7.052 10.968 1.00 96.69 85 ALA A C 1
ATOM 685 O O . ALA A 1 85 ? 0.542 6.902 12.190 1.00 96.69 85 ALA A O 1
ATOM 686 N N . VAL A 1 86 ? 0.934 8.226 10.404 1.00 96.06 86 VAL A N 1
ATOM 687 C CA . VAL A 1 86 ? 1.279 9.434 11.178 1.00 96.06 86 VAL A CA 1
ATOM 688 C C . VAL A 1 86 ? 0.101 10.379 11.433 1.00 96.06 86 VAL A C 1
ATOM 690 O O . VAL A 1 86 ? 0.227 11.273 12.267 1.00 96.06 86 VAL A O 1
ATOM 693 N N . THR A 1 87 ? -1.044 10.205 10.759 1.00 94.88 87 THR A N 1
ATOM 694 C CA . THR A 1 87 ? -2.218 11.096 10.910 1.00 94.88 87 THR A CA 1
ATOM 695 C C . THR A 1 87 ? -3.461 10.422 11.489 1.00 94.88 87 THR A C 1
ATOM 697 O O . THR A 1 87 ? -4.339 11.121 11.989 1.00 94.88 87 THR A O 1
ATOM 700 N N . SER A 1 88 ? -3.547 9.088 11.481 1.00 85.44 88 SER A N 1
ATOM 701 C CA . SER A 1 88 ? -4.732 8.326 11.909 1.00 85.44 88 SER A CA 1
ATOM 702 C C . SER A 1 88 ? -4.681 7.852 13.373 1.00 85.44 88 SER A C 1
ATOM 704 O O . SER A 1 88 ? -5.332 6.869 13.738 1.00 85.44 88 SER A O 1
ATOM 706 N N . GLY A 1 89 ? -3.845 8.474 14.208 1.00 74.38 89 GLY A N 1
ATOM 707 C CA . GLY A 1 89 ? -3.744 8.143 15.630 1.00 74.38 89 GLY A CA 1
ATOM 708 C C . GLY A 1 89 ? -5.046 8.445 16.391 1.00 74.38 89 GLY A C 1
ATOM 709 O O . GLY A 1 89 ? -5.812 9.311 15.969 1.00 74.38 89 GLY A O 1
ATOM 710 N N . PRO A 1 90 ? -5.319 7.751 17.512 1.00 59.25 90 PRO A N 1
ATOM 711 C CA . PRO A 1 90 ? -6.476 8.057 18.343 1.00 59.25 90 PRO A CA 1
ATOM 712 C C . PRO A 1 90 ? -6.316 9.465 18.937 1.00 59.25 90 PRO A C 1
ATOM 714 O O . PRO A 1 90 ? -5.462 9.679 19.794 1.00 59.25 90 PRO A O 1
ATOM 717 N N . GLY A 1 91 ? -7.124 10.416 18.461 1.00 56.88 91 GLY A N 1
ATOM 718 C CA . GLY A 1 91 ? -7.215 11.771 19.008 1.00 56.88 91 GLY A CA 1
ATOM 719 C C . GLY A 1 91 ? -6.851 12.888 18.027 1.00 56.88 91 GLY A C 1
ATOM 720 O O . GLY A 1 91 ? -5.728 13.391 18.022 1.00 56.88 91 GLY A O 1
ATOM 721 N N . ARG A 1 92 ? -7.857 13.347 17.283 1.00 44.72 92 ARG A N 1
ATOM 722 C CA . ARG A 1 92 ? -8.233 14.763 17.304 1.00 44.72 92 ARG A CA 1
ATOM 723 C C . ARG A 1 92 ? -9.636 14.863 17.875 1.00 44.72 92 ARG A C 1
ATOM 725 O O . ARG A 1 92 ? -10.441 13.969 17.537 1.00 44.72 92 ARG A O 1
#

pLDDT: mean 93.88, std 8.57, range [44.72, 98.69]

Radius of gyration: 13.47 Å; Cα contacts (8 Å, |Δi|>4): 138; chains: 1; bounding box: 30×32×36 Å

Solvent-accessible surface area (backbone atoms only — not comparable to full-atom values): 5513 Å² total; per-residue (Å²): 125,43,80,54,60,62,85,42,58,56,31,51,71,78,47,83,25,85,86,43,57,65,66,59,52,88,83,81,89,57,76,40,42,48,28,30,43,66,62,81,95,37,76,76,41,79,42,62,43,54,9,41,50,67,71,24,63,50,66,89,63,79,53,80,86,60,56,71,66,47,30,53,50,26,43,44,49,48,49,14,48,50,52,42,71,77,66,62,58,95,79,130

Mean predicted aligned error: 3.25 Å